Protein AF-A0A8T4ALN4-F1 (afdb_monomer_lite)

Sequence (141 aa):
MSRRLFYSFATLIGFTIVANLQADDSGLAFSYSEQDPATAVVGIVPGLIIWAEIELAEHQGEGLYKGLAIDEANTQTMIFLAKEFEAKGKLLVENGDTDKALPQFLAAEAIARYAASMPHLLEDRVLGGEEHDESDEDHHK

Foldseek 3Di:
DDDDDDDPPPDDPDPPPPPPPPPDVPPDDQLVPDPHSLVVLLVCLVVLLVLLVVLLVVVVVVVLCPVVVVLSVLLVVLSVQLVVLSVVLVVCVVVVVNVVSSVSSSSSNVSSNCSNCSSVVSCCVPVVVVVPPPPPPDDDD

Secondary structure (DSSP, 8-state):
------------------------SS----GGGSSSHHHHHHHHHHHHHHHHHHHHHHHHHHTTTTT-HHHHHHHHHHHHHHHHHHHHHHHHHHTT-HHHHHHHHHHHHHHHHHHHHHHHHHHHHHTTTGGGSTTSS----

Structure (mmCIF, N/CA/C/O backbone):
data_AF-A0A8T4ALN4-F1
#
_entry.id   AF-A0A8T4ALN4-F1
#
loop_
_atom_site.group_PDB
_atom_site.id
_atom_site.type_symbol
_atom_site.label_atom_id
_atom_site.label_alt_id
_atom_site.label_comp_id
_atom_site.label_asym_id
_atom_site.label_entity_id
_atom_site.label_seq_id
_atom_site.pdbx_PDB_ins_code
_atom_site.Cartn_x
_atom_site.Cartn_y
_atom_site.Cartn_z
_atom_site.occupancy
_atom_site.B_iso_or_equiv
_atom_site.auth_seq_id
_atom_site.auth_comp_id
_atom_site.auth_asym_id
_atom_site.auth_atom_id
_atom_site.pdbx_PDB_model_num
ATOM 1 N N . MET A 1 1 ? 14.621 30.412 56.500 1.00 43.09 1 MET A N 1
ATOM 2 C CA . MET A 1 1 ? 14.559 30.811 55.077 1.00 43.09 1 MET A CA 1
ATOM 3 C C . MET A 1 1 ? 15.128 29.685 54.233 1.00 43.09 1 MET A C 1
ATOM 5 O O . MET A 1 1 ? 16.234 29.236 54.483 1.00 43.09 1 MET A O 1
ATOM 9 N N . SER A 1 2 ? 14.298 29.194 53.318 1.00 42.00 2 SER A N 1
ATOM 10 C CA . SER A 1 2 ? 14.497 28.039 52.442 1.00 42.00 2 SER A CA 1
ATOM 11 C C . SER A 1 2 ? 15.357 28.407 51.230 1.00 42.00 2 SER A C 1
ATOM 13 O O . SER A 1 2 ? 15.083 29.427 50.601 1.00 42.00 2 SER A O 1
ATOM 15 N N . ARG A 1 3 ? 16.335 27.573 50.858 1.00 47.69 3 ARG A N 1
ATOM 16 C CA . ARG A 1 3 ? 16.836 27.491 49.476 1.00 47.69 3 ARG A CA 1
ATOM 17 C C . ARG A 1 3 ? 17.006 26.023 49.105 1.00 47.69 3 ARG A C 1
ATOM 19 O O . ARG A 1 3 ? 17.934 25.351 49.538 1.00 47.69 3 ARG A O 1
ATOM 26 N N . ARG A 1 4 ? 16.009 25.543 48.365 1.00 48.91 4 ARG A N 1
ATOM 27 C CA . ARG A 1 4 ? 15.895 24.200 47.803 1.00 48.91 4 ARG A CA 1
ATOM 28 C C . ARG A 1 4 ? 16.899 24.053 46.657 1.00 48.91 4 ARG A C 1
ATOM 30 O O . ARG A 1 4 ? 16.920 24.887 45.756 1.00 48.91 4 ARG A O 1
ATOM 37 N N . LEU A 1 5 ? 17.701 22.995 46.714 1.00 48.81 5 LEU A N 1
ATOM 38 C CA . LEU A 1 5 ? 18.459 22.464 45.585 1.00 48.81 5 LEU A CA 1
ATOM 39 C C . LEU A 1 5 ? 17.455 21.850 44.604 1.00 48.81 5 LEU A C 1
ATOM 41 O O . LEU A 1 5 ? 16.805 20.856 44.924 1.00 48.81 5 LEU A O 1
ATOM 45 N N . PHE A 1 6 ? 17.290 22.471 43.439 1.00 50.28 6 PHE A N 1
ATOM 46 C CA . PHE A 1 6 ? 16.550 21.883 42.329 1.00 50.28 6 PHE A CA 1
ATOM 47 C C . PHE A 1 6 ? 17.496 20.949 41.573 1.00 50.28 6 PHE A C 1
ATOM 49 O O . PHE A 1 6 ? 18.357 21.397 40.822 1.00 50.28 6 PHE A O 1
ATOM 56 N N . TYR A 1 7 ? 17.346 19.649 41.810 1.00 47.78 7 TYR A N 1
ATOM 57 C CA . TYR A 1 7 ? 17.868 18.618 40.925 1.00 47.78 7 TYR A CA 1
ATOM 58 C C . TYR A 1 7 ? 16.923 18.510 39.728 1.00 47.78 7 TYR A C 1
ATOM 60 O O . TYR A 1 7 ? 15.806 18.013 39.859 1.00 47.78 7 TYR A O 1
ATOM 68 N N . SER A 1 8 ? 17.361 18.985 38.565 1.00 47.31 8 SER A N 1
ATOM 69 C CA . SER A 1 8 ? 16.698 18.687 37.297 1.00 47.31 8 SER A CA 1
ATOM 70 C C . SER A 1 8 ? 17.051 17.256 36.891 1.00 47.31 8 SER A C 1
ATOM 72 O O . SER A 1 8 ? 18.071 17.016 36.251 1.00 47.31 8 SER A O 1
ATOM 74 N N . PHE A 1 9 ? 16.216 16.298 37.291 1.00 42.72 9 PHE A N 1
ATOM 75 C CA . PHE A 1 9 ? 16.140 14.993 36.639 1.00 42.72 9 PHE A CA 1
ATOM 76 C C . PHE A 1 9 ? 15.468 15.217 35.279 1.00 42.72 9 PHE A C 1
ATOM 78 O O . PHE A 1 9 ? 14.248 15.341 35.198 1.00 42.72 9 PHE A O 1
ATOM 85 N N . ALA A 1 10 ? 16.266 15.347 34.218 1.00 49.34 10 ALA A N 1
ATOM 86 C CA . ALA A 1 10 ? 15.753 15.277 32.858 1.00 49.34 10 ALA A CA 1
ATOM 87 C C . ALA A 1 10 ? 15.393 13.816 32.578 1.00 49.34 10 ALA A C 1
ATOM 89 O O . ALA A 1 10 ? 16.255 12.942 32.487 1.00 49.34 10 ALA A O 1
ATOM 90 N N . THR A 1 11 ? 14.093 13.561 32.544 1.00 54.38 11 THR A N 1
ATOM 91 C CA . THR A 1 11 ? 13.483 12.266 32.297 1.00 54.38 11 THR A CA 1
ATOM 92 C C . THR A 1 11 ? 13.831 11.796 30.887 1.00 54.38 11 THR A C 1
ATOM 94 O O . THR A 1 11 ? 13.527 12.460 29.898 1.00 54.38 11 THR A O 1
ATOM 97 N N . LEU A 1 12 ? 14.479 10.635 30.829 1.00 44.09 12 LEU A N 1
ATOM 98 C CA . LEU A 1 12 ? 14.692 9.814 29.645 1.00 44.09 12 LEU A CA 1
ATOM 99 C C . LEU A 1 12 ? 13.314 9.507 29.025 1.00 44.09 12 LEU A C 1
ATOM 101 O O . LEU A 1 12 ? 12.547 8.729 29.590 1.00 44.09 12 LEU A O 1
ATOM 105 N N . ILE A 1 13 ? 12.961 10.141 27.905 1.00 56.56 13 ILE A N 1
ATOM 106 C CA . ILE A 1 13 ? 11.794 9.720 27.121 1.00 56.56 13 ILE A CA 1
ATOM 107 C C . ILE A 1 13 ? 12.267 8.578 26.230 1.00 56.56 13 ILE A C 1
ATOM 109 O O . ILE A 1 13 ? 13.077 8.766 25.323 1.00 56.56 13 ILE A O 1
ATOM 113 N N . GLY A 1 14 ? 11.799 7.381 26.577 1.00 43.38 14 GLY A N 1
ATOM 114 C CA . GLY A 1 14 ? 12.096 6.135 25.894 1.00 43.38 14 GLY A CA 1
ATOM 115 C C . GLY A 1 14 ? 11.629 6.163 24.446 1.00 43.38 14 GLY A C 1
ATOM 116 O O . GLY A 1 14 ? 10.435 6.183 24.164 1.00 43.38 14 GLY A O 1
ATOM 117 N N . PHE A 1 15 ? 12.596 6.104 23.539 1.00 50.03 15 PHE A N 1
ATOM 118 C CA . PHE A 1 15 ? 12.405 5.604 22.188 1.00 50.03 15 PHE A CA 1
ATOM 119 C C . PHE A 1 15 ? 12.782 4.119 22.203 1.00 50.03 15 PHE A C 1
ATOM 121 O O . PHE A 1 15 ? 13.914 3.742 21.922 1.00 50.03 15 PHE A O 1
ATOM 128 N N . THR A 1 16 ? 11.848 3.265 22.612 1.00 47.59 16 THR A N 1
ATOM 129 C CA . THR A 1 16 ? 11.998 1.807 22.503 1.00 47.59 16 THR A CA 1
ATOM 130 C C . THR A 1 16 ? 10.687 1.198 22.043 1.00 47.59 16 THR A C 1
ATOM 132 O O . THR A 1 16 ? 10.003 0.517 22.798 1.00 47.59 16 THR A O 1
ATOM 135 N N . ILE A 1 17 ? 10.352 1.446 20.781 1.00 47.44 17 ILE A N 1
ATOM 136 C CA . ILE A 1 17 ? 9.686 0.440 19.955 1.00 47.44 17 ILE A CA 1
ATOM 137 C C . ILE A 1 17 ? 10.504 0.349 18.668 1.00 47.44 17 ILE A C 1
ATOM 139 O O . ILE A 1 17 ? 10.065 0.718 17.588 1.00 47.44 17 ILE A O 1
ATOM 143 N N . VAL A 1 18 ? 11.751 -0.107 18.797 1.00 43.94 18 VAL A N 1
ATOM 144 C CA . VAL A 1 18 ? 12.321 -0.913 17.719 1.00 43.94 18 VAL A CA 1
ATOM 145 C C . VAL A 1 18 ? 11.769 -2.297 18.011 1.00 43.94 18 VAL A C 1
ATOM 147 O O . VAL A 1 18 ? 12.341 -3.058 18.791 1.00 43.94 18 VAL A O 1
ATOM 150 N N . ALA A 1 19 ? 10.555 -2.548 17.517 1.00 45.19 19 ALA A N 1
ATOM 151 C CA . ALA A 1 19 ? 10.064 -3.907 17.410 1.00 45.19 19 ALA A CA 1
ATOM 152 C C . ALA A 1 19 ? 11.168 -4.697 16.707 1.00 45.19 19 ALA A C 1
ATOM 154 O O . ALA A 1 19 ? 11.736 -4.216 15.727 1.00 45.19 19 ALA A O 1
ATOM 155 N N . ASN A 1 20 ? 11.531 -5.834 17.292 1.00 38.69 20 ASN A N 1
ATOM 156 C CA . ASN A 1 20 ? 12.510 -6.755 16.750 1.00 38.69 20 ASN A CA 1
ATOM 157 C C . ASN A 1 20 ? 12.153 -7.037 15.288 1.00 38.69 20 ASN A C 1
ATOM 159 O O . ASN A 1 20 ? 11.289 -7.862 15.009 1.00 38.69 20 ASN A O 1
ATOM 163 N N . LEU A 1 21 ? 12.817 -6.337 14.369 1.00 38.34 21 LEU A N 1
ATOM 164 C CA . LEU A 1 21 ? 12.867 -6.694 12.966 1.00 38.34 21 LEU A CA 1
ATOM 165 C C . LEU A 1 21 ? 13.784 -7.919 12.922 1.00 38.34 21 LEU A C 1
ATOM 167 O O . LEU A 1 21 ? 14.986 -7.825 12.684 1.00 38.34 21 LEU A O 1
ATOM 171 N N . GLN A 1 22 ? 13.240 -9.066 13.330 1.00 38.44 22 GLN A N 1
ATOM 172 C CA . GLN A 1 22 ? 13.867 -10.338 13.037 1.00 38.44 22 GLN A CA 1
ATOM 173 C C . GLN A 1 22 ? 13.768 -10.471 11.522 1.00 38.44 22 GLN A C 1
ATOM 175 O O . GLN A 1 22 ? 12.680 -10.654 10.986 1.00 38.44 22 GLN A O 1
ATOM 180 N N . ALA A 1 23 ? 14.904 -10.283 10.854 1.00 36.88 23 ALA A N 1
ATOM 181 C CA . ALA A 1 23 ? 15.132 -10.641 9.461 1.00 36.88 23 ALA A CA 1
ATOM 182 C C . ALA A 1 23 ? 15.126 -12.175 9.330 1.00 36.88 23 ALA A C 1
ATOM 184 O O . ALA A 1 23 ? 16.146 -12.792 9.038 1.00 36.88 23 ALA A O 1
ATOM 185 N N . ASP A 1 24 ? 14.000 -12.784 9.688 1.00 38.22 24 ASP A N 1
ATOM 186 C CA . ASP A 1 24 ? 13.649 -14.138 9.299 1.00 38.22 24 ASP A CA 1
ATOM 187 C C . ASP A 1 24 ? 12.839 -13.983 8.009 1.00 38.22 24 ASP A C 1
ATOM 189 O O . ASP A 1 24 ? 11.950 -13.131 7.950 1.00 38.22 24 ASP A O 1
ATOM 193 N N . ASP A 1 25 ? 13.145 -14.767 6.978 1.00 40.88 25 ASP A N 1
ATOM 194 C CA . ASP A 1 25 ? 12.484 -14.735 5.657 1.00 40.88 25 ASP A CA 1
ATOM 195 C C . ASP A 1 25 ? 10.954 -14.951 5.728 1.00 40.88 25 ASP A C 1
ATOM 197 O O . ASP A 1 25 ? 10.238 -14.869 4.729 1.00 40.88 25 ASP A O 1
ATOM 201 N N . SER A 1 26 ? 10.405 -15.197 6.920 1.00 47.25 26 SER A N 1
ATOM 202 C CA . SER A 1 26 ? 8.993 -15.005 7.209 1.00 47.25 26 SER A CA 1
ATOM 203 C C . SER A 1 26 ? 8.659 -13.509 7.238 1.00 47.25 26 SER A C 1
ATOM 205 O O . SER A 1 26 ? 8.761 -12.852 8.278 1.00 47.25 26 SER A O 1
ATOM 20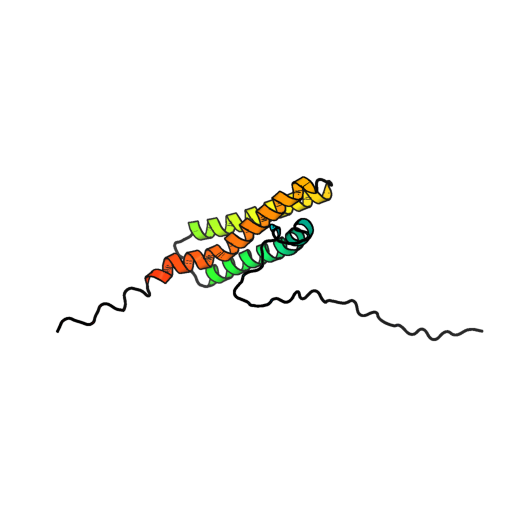7 N N . GLY A 1 27 ? 8.231 -12.965 6.097 1.00 63.38 27 GLY A N 1
ATOM 208 C CA . GLY A 1 27 ? 7.682 -11.610 6.023 1.00 63.38 27 GLY A CA 1
ATOM 209 C C . GLY A 1 27 ? 6.682 -11.328 7.155 1.00 63.38 27 GLY A C 1
ATOM 210 O O . GLY A 1 27 ? 5.981 -12.231 7.617 1.00 63.38 27 GLY A O 1
ATOM 211 N N . LEU A 1 28 ? 6.631 -10.070 7.615 1.00 70.88 28 LEU A N 1
ATOM 212 C CA . LEU A 1 28 ? 5.773 -9.617 8.721 1.00 70.88 28 LEU A CA 1
ATOM 213 C C . LEU A 1 28 ? 4.381 -10.262 8.649 1.00 70.88 28 LEU A C 1
ATOM 215 O O . LEU A 1 28 ? 3.726 -10.172 7.607 1.00 70.88 28 LEU A O 1
ATOM 219 N N . ALA A 1 29 ? 3.909 -10.865 9.743 1.00 84.69 29 ALA A N 1
ATOM 220 C CA . ALA A 1 29 ? 2.571 -11.452 9.802 1.00 84.69 29 ALA A CA 1
ATOM 221 C C . ALA A 1 29 ? 1.497 -10.420 9.412 1.00 84.69 29 ALA A C 1
ATOM 223 O O . ALA A 1 29 ? 1.667 -9.216 9.617 1.00 84.69 29 ALA A O 1
ATOM 224 N N . PHE A 1 30 ? 0.398 -10.881 8.812 1.00 90.25 30 PHE A N 1
ATOM 225 C CA . PHE A 1 30 ? -0.719 -9.998 8.478 1.00 90.25 30 PHE A CA 1
ATOM 226 C C . PHE A 1 30 ? -1.456 -9.554 9.740 1.00 90.25 30 PHE A C 1
ATOM 228 O O . PHE A 1 30 ? -1.743 -10.377 10.616 1.00 90.25 30 PHE A O 1
ATOM 235 N N . SER A 1 31 ? -1.886 -8.292 9.774 1.00 94.56 31 SER A N 1
ATOM 236 C CA . SER A 1 31 ? -2.527 -7.707 10.961 1.00 94.56 31 SER A CA 1
ATOM 237 C C . SER A 1 31 ? -3.804 -8.432 11.386 1.00 94.56 31 SER A C 1
ATOM 239 O O . SER A 1 31 ? -4.135 -8.443 12.566 1.00 94.56 31 SER A O 1
ATOM 241 N N . TYR A 1 32 ? -4.526 -9.082 10.462 1.00 92.31 32 TYR A N 1
ATOM 242 C CA . TYR A 1 32 ? -5.738 -9.844 10.803 1.00 92.31 32 TYR A CA 1
ATOM 243 C C . TYR A 1 32 ? -5.477 -11.027 11.750 1.00 92.31 32 TYR A C 1
ATOM 245 O O . TYR A 1 32 ? -6.420 -11.528 12.358 1.00 92.31 32 TYR A O 1
ATOM 253 N N . SER A 1 33 ? -4.230 -11.504 11.835 1.00 93.88 33 SER A N 1
ATOM 254 C CA . SER A 1 33 ? -3.840 -12.622 12.702 1.00 93.88 33 SER A CA 1
ATOM 255 C C . SER A 1 33 ? -3.395 -12.194 14.103 1.00 93.88 33 SER A C 1
ATOM 257 O O . SER A 1 33 ? -3.206 -13.049 14.967 1.00 93.88 33 SER A O 1
ATOM 259 N N . GLU A 1 34 ? -3.266 -10.888 14.342 1.00 93.75 34 GLU A N 1
ATOM 260 C CA . GLU A 1 34 ? -2.853 -10.338 15.630 1.00 93.75 34 GLU A CA 1
ATOM 261 C C . GLU A 1 34 ? -3.976 -10.398 16.673 1.00 93.75 34 GLU A C 1
ATOM 263 O O . GLU A 1 34 ? -5.162 -10.477 16.349 1.00 93.75 34 GLU A O 1
ATOM 268 N N . GLN A 1 35 ? -3.608 -10.315 17.957 1.00 93.88 35 GLN A N 1
ATOM 269 C CA . GLN A 1 35 ? -4.587 -10.279 19.052 1.00 93.88 35 GLN A CA 1
ATOM 270 C C . GLN A 1 35 ? -5.502 -9.045 18.976 1.00 93.88 35 GLN A C 1
ATOM 272 O O . GLN A 1 35 ? -6.678 -9.125 19.334 1.00 93.88 35 GLN A O 1
ATOM 277 N N . ASP A 1 36 ? -4.961 -7.919 18.508 1.00 93.69 36 ASP A N 1
ATOM 278 C CA . ASP A 1 36 ? -5.699 -6.687 18.230 1.00 93.69 36 ASP A CA 1
ATOM 279 C C . ASP A 1 36 ? -5.412 -6.219 16.792 1.00 93.69 36 ASP A C 1
ATOM 281 O O . ASP A 1 36 ? -4.517 -5.393 16.565 1.00 93.69 36 ASP A O 1
ATOM 285 N N . PRO A 1 37 ? -6.165 -6.740 15.804 1.00 92.69 37 PRO A N 1
ATOM 286 C CA . PRO A 1 37 ? -5.965 -6.396 14.402 1.00 92.69 37 PRO A CA 1
ATOM 287 C C . PRO A 1 37 ? -6.144 -4.913 14.103 1.00 92.69 37 PRO A C 1
ATOM 289 O O . PRO A 1 37 ? -5.482 -4.393 13.210 1.00 92.69 37 PRO A O 1
ATOM 292 N N . ALA A 1 38 ? -7.033 -4.228 14.830 1.00 92.38 38 ALA A N 1
ATOM 293 C CA . ALA A 1 38 ? -7.330 -2.821 14.595 1.00 92.38 38 ALA A CA 1
ATOM 294 C C . ALA A 1 38 ? -6.141 -1.936 14.973 1.00 92.38 38 ALA A C 1
ATOM 296 O O . ALA A 1 38 ? -5.750 -1.068 14.193 1.00 92.38 38 ALA A O 1
ATOM 297 N N . THR A 1 39 ? -5.524 -2.192 16.126 1.00 94.06 39 THR A N 1
ATOM 298 C CA . THR A 1 39 ? -4.308 -1.477 16.528 1.00 94.06 39 THR A CA 1
ATOM 299 C C . THR A 1 39 ? -3.123 -1.842 15.632 1.00 94.06 39 THR A C 1
ATOM 301 O O . THR A 1 39 ? -2.391 -0.951 15.196 1.00 94.06 39 THR A O 1
ATOM 304 N N . ALA A 1 40 ? -2.946 -3.130 15.313 1.00 94.38 40 ALA A N 1
ATOM 305 C CA . ALA A 1 40 ? -1.836 -3.600 14.485 1.00 94.38 40 ALA A CA 1
ATOM 306 C C . ALA A 1 40 ? -1.854 -2.979 13.078 1.00 94.38 40 ALA A C 1
ATOM 308 O O . ALA A 1 40 ? -0.856 -2.398 12.641 1.00 94.38 40 ALA A O 1
ATOM 309 N N . VAL A 1 41 ? -3.006 -3.026 12.399 1.00 96.00 41 VAL A N 1
ATOM 310 C CA . VAL A 1 41 ? -3.111 -2.577 11.005 1.00 96.00 41 VAL A CA 1
ATOM 311 C C . VAL A 1 41 ? -2.899 -1.068 10.864 1.00 96.00 41 VAL A C 1
ATOM 313 O O . VAL A 1 41 ? -2.224 -0.615 9.942 1.00 96.00 41 VAL A O 1
ATOM 316 N N . VAL A 1 42 ? -3.407 -0.275 11.812 1.00 95.62 42 VAL A N 1
ATOM 317 C CA . VAL A 1 42 ? -3.225 1.185 11.818 1.00 95.62 42 VAL A CA 1
ATOM 318 C C . VAL A 1 42 ? -1.750 1.556 11.985 1.00 95.62 42 VAL A C 1
ATOM 320 O O . VAL A 1 42 ? -1.292 2.531 11.391 1.00 95.62 42 VAL A O 1
ATOM 323 N N . GLY A 1 43 ? -1.000 0.779 12.772 1.00 93.75 43 GLY A N 1
ATOM 324 C CA . GLY A 1 43 ? 0.423 1.014 13.006 1.00 93.75 43 GLY A CA 1
ATOM 325 C C . GLY A 1 43 ? 1.322 0.640 11.825 1.00 93.75 43 GLY A C 1
ATOM 326 O O . GLY A 1 43 ? 2.331 1.309 11.603 1.00 93.75 43 GLY A O 1
ATOM 327 N N . ILE A 1 44 ? 0.975 -0.405 11.065 1.00 96.00 44 ILE A N 1
ATOM 328 C CA . ILE A 1 44 ? 1.868 -0.979 10.044 1.00 96.00 44 ILE A CA 1
ATOM 329 C C . ILE A 1 44 ? 1.666 -0.399 8.638 1.00 96.00 44 ILE A C 1
ATOM 331 O O . ILE A 1 44 ? 2.637 -0.255 7.894 1.00 96.00 44 ILE A O 1
ATOM 335 N N . VAL A 1 45 ? 0.433 -0.028 8.267 1.00 97.81 45 VAL A N 1
ATOM 336 C CA . VAL A 1 45 ? 0.096 0.449 6.911 1.00 97.81 45 VAL A CA 1
ATOM 337 C C . VAL A 1 45 ? 0.974 1.615 6.429 1.00 97.81 45 VAL A C 1
ATOM 339 O O . VAL A 1 45 ? 1.457 1.525 5.299 1.00 97.81 45 VAL A O 1
ATOM 342 N N . PRO A 1 46 ? 1.265 2.663 7.232 1.00 97.69 46 PRO A N 1
ATOM 343 C CA . PRO A 1 46 ? 2.151 3.740 6.787 1.00 97.69 46 PRO A CA 1
ATOM 344 C C . PRO A 1 46 ? 3.541 3.233 6.377 1.00 97.69 46 PRO A C 1
ATOM 346 O O . PRO A 1 46 ? 4.089 3.669 5.368 1.00 97.69 46 PRO A O 1
ATOM 349 N N . GLY A 1 47 ? 4.099 2.288 7.143 1.00 95.88 47 GLY A N 1
ATOM 350 C CA . GLY A 1 47 ? 5.405 1.692 6.862 1.00 95.88 47 GLY A CA 1
ATOM 351 C C . GLY A 1 47 ? 5.399 0.836 5.597 1.00 95.88 47 GLY A C 1
ATOM 352 O O . GLY A 1 47 ? 6.329 0.924 4.805 1.00 95.88 47 GLY A O 1
ATOM 353 N N . LEU A 1 48 ? 4.331 0.067 5.367 1.00 97.25 48 LEU A N 1
ATOM 354 C CA . LEU A 1 48 ? 4.177 -0.746 4.154 1.00 97.25 48 LEU A CA 1
ATOM 355 C C . LEU A 1 48 ? 4.042 0.108 2.890 1.00 97.25 48 LEU A C 1
ATOM 357 O O . LEU A 1 48 ? 4.599 -0.246 1.857 1.00 97.25 48 LEU A O 1
ATOM 361 N N . ILE A 1 49 ? 3.326 1.234 2.964 1.00 98.44 49 ILE A N 1
ATOM 362 C CA . ILE A 1 49 ? 3.219 2.174 1.840 1.00 98.44 49 ILE A CA 1
ATOM 363 C C . ILE A 1 49 ? 4.596 2.759 1.511 1.00 98.44 49 ILE A C 1
ATOM 365 O O . ILE A 1 49 ? 4.978 2.763 0.345 1.00 98.44 49 ILE A O 1
ATOM 369 N N . ILE A 1 50 ? 5.346 3.202 2.527 1.00 98.19 50 ILE A N 1
ATOM 370 C CA . ILE A 1 50 ? 6.711 3.722 2.345 1.00 98.19 50 ILE A CA 1
ATOM 371 C C . ILE A 1 50 ? 7.619 2.651 1.738 1.00 98.19 50 ILE A C 1
ATOM 373 O O . ILE A 1 50 ? 8.388 2.943 0.828 1.00 98.19 50 ILE A O 1
ATOM 377 N N . TRP A 1 51 ? 7.523 1.411 2.215 1.00 97.06 51 TRP A N 1
ATOM 378 C CA . TRP A 1 51 ? 8.301 0.308 1.665 1.00 97.06 51 TRP A CA 1
ATOM 379 C C . TRP A 1 51 ? 7.977 0.072 0.186 1.00 97.06 51 TRP A C 1
ATOM 381 O O . TRP A 1 51 ? 8.891 0.061 -0.628 1.00 97.06 51 TRP A O 1
ATOM 391 N N . ALA A 1 52 ? 6.698 0.008 -0.193 1.00 98.25 52 ALA A N 1
ATOM 392 C CA . ALA A 1 52 ? 6.304 -0.143 -1.594 1.00 98.25 52 ALA A CA 1
ATOM 393 C C . ALA A 1 52 ? 6.813 1.001 -2.494 1.00 98.25 52 ALA A C 1
ATOM 395 O O . ALA A 1 52 ? 7.167 0.772 -3.649 1.00 98.25 52 ALA A O 1
ATOM 396 N N . GLU A 1 53 ? 6.867 2.235 -1.982 1.00 98.62 53 GLU A N 1
ATOM 397 C CA . GLU A 1 53 ? 7.460 3.371 -2.701 1.00 98.62 53 GLU A CA 1
ATOM 398 C C . GLU A 1 53 ? 8.969 3.224 -2.899 1.00 98.62 53 GLU A C 1
ATOM 400 O O . GLU A 1 53 ? 9.472 3.564 -3.970 1.00 98.62 53 GLU A O 1
ATOM 405 N N . ILE A 1 54 ? 9.679 2.727 -1.883 1.00 98.25 54 ILE A N 1
ATOM 406 C CA . ILE A 1 54 ? 11.120 2.464 -1.951 1.00 98.25 54 ILE A CA 1
ATOM 407 C C . ILE A 1 54 ? 11.401 1.363 -2.975 1.00 98.25 54 ILE A C 1
ATOM 409 O O . ILE A 1 54 ? 12.207 1.593 -3.870 1.00 98.25 54 ILE A O 1
ATOM 413 N N . GLU A 1 55 ? 10.683 0.240 -2.904 1.00 98.12 55 GLU A N 1
ATOM 414 C CA . GLU A 1 55 ? 10.831 -0.883 -3.840 1.00 98.12 55 GLU A CA 1
ATOM 415 C C . GLU A 1 55 ? 10.606 -0.446 -5.289 1.00 98.12 55 GLU A C 1
ATOM 417 O O . GLU A 1 55 ? 11.401 -0.741 -6.181 1.00 98.12 55 GLU A O 1
ATOM 422 N N . LEU A 1 56 ? 9.547 0.330 -5.542 1.00 98.25 56 LEU A N 1
ATOM 423 C CA . LEU A 1 56 ? 9.307 0.887 -6.870 1.00 98.25 56 LEU A CA 1
ATOM 424 C C . LEU A 1 56 ? 10.473 1.776 -7.332 1.00 98.25 56 LEU A C 1
ATOM 426 O O . LEU A 1 56 ? 10.920 1.643 -8.471 1.00 98.25 56 LEU A O 1
ATOM 430 N N . ALA A 1 57 ? 10.943 2.688 -6.477 1.00 98.50 57 ALA A N 1
ATOM 431 C CA . ALA A 1 57 ? 11.994 3.641 -6.825 1.00 98.50 57 ALA A CA 1
ATOM 432 C C . ALA A 1 57 ? 13.351 2.963 -7.074 1.00 98.50 57 ALA A C 1
ATOM 434 O O . ALA A 1 57 ? 14.076 3.364 -7.987 1.00 98.50 57 ALA A O 1
ATOM 435 N N . GLU A 1 58 ? 13.681 1.939 -6.289 1.00 97.81 58 GLU A N 1
ATOM 436 C CA . GLU A 1 58 ? 14.884 1.121 -6.443 1.00 97.81 58 GLU A CA 1
ATOM 437 C C . GLU A 1 58 ? 14.906 0.444 -7.816 1.00 97.81 58 GLU A C 1
ATOM 439 O O . GLU A 1 58 ? 15.770 0.749 -8.641 1.00 97.81 58 GLU A O 1
ATOM 444 N N . HIS A 1 59 ? 13.870 -0.329 -8.141 1.00 97.38 59 HIS A N 1
ATOM 445 C CA . HIS A 1 59 ? 13.805 -1.072 -9.400 1.00 97.38 59 HIS A CA 1
ATOM 446 C C . HIS A 1 59 ? 13.596 -0.167 -10.632 1.00 97.38 59 HIS A C 1
ATOM 448 O O . HIS A 1 59 ? 13.993 -0.506 -11.752 1.00 97.38 59 HIS A O 1
ATOM 454 N N . GLN A 1 60 ? 13.012 1.029 -10.463 1.00 97.50 60 GLN A N 1
ATOM 455 C CA . GLN A 1 60 ? 13.054 2.080 -11.491 1.00 97.50 60 GLN A CA 1
ATOM 456 C C . GLN A 1 60 ? 14.497 2.525 -11.776 1.00 97.50 60 GLN A C 1
ATOM 458 O O . GLN A 1 60 ? 14.859 2.710 -12.941 1.00 97.50 60 GLN A O 1
ATOM 463 N N . GLY A 1 61 ? 15.318 2.688 -10.735 1.00 96.81 61 GLY A N 1
ATOM 464 C CA . GLY A 1 61 ? 16.732 3.050 -10.840 1.00 96.81 61 GLY A CA 1
ATOM 465 C C . GLY A 1 61 ? 17.595 1.964 -11.489 1.00 96.81 61 GLY A C 1
ATOM 466 O O . GLY A 1 61 ? 18.526 2.285 -12.228 1.00 96.81 61 GLY A O 1
ATOM 467 N N . GLU A 1 62 ? 17.246 0.698 -11.275 1.00 95.75 62 GLU A N 1
ATOM 468 C CA . GLU A 1 62 ? 17.902 -0.468 -11.886 1.00 95.75 62 GLU A CA 1
ATOM 469 C C . GLU A 1 62 ? 17.471 -0.712 -13.337 1.00 95.75 62 GLU A C 1
ATOM 471 O O . GLU A 1 62 ? 18.139 -1.413 -14.097 1.00 95.75 62 GLU A O 1
ATOM 476 N N . GLY A 1 63 ? 16.378 -0.075 -13.763 1.00 96.12 63 GLY A N 1
ATOM 477 C CA . GLY A 1 63 ? 15.873 -0.163 -15.127 1.00 96.12 63 GLY A CA 1
ATOM 478 C C . GLY A 1 63 ? 14.955 -1.356 -15.382 1.00 96.12 63 GLY A C 1
ATOM 479 O O . GLY A 1 63 ? 14.664 -1.619 -16.553 1.00 96.12 63 GLY A O 1
ATOM 480 N N . LEU A 1 64 ? 14.446 -2.017 -14.332 1.00 95.75 64 LEU A N 1
ATOM 481 C CA . LEU A 1 64 ? 13.508 -3.142 -14.435 1.00 95.75 64 LEU A CA 1
ATOM 482 C C . LEU A 1 64 ? 12.320 -2.809 -15.346 1.00 95.75 64 LEU A C 1
ATOM 484 O O . LEU A 1 64 ? 11.902 -3.614 -16.168 1.00 95.75 64 LEU A O 1
ATOM 488 N N . TYR A 1 65 ? 11.806 -1.582 -15.264 1.00 96.56 65 TYR A N 1
ATOM 489 C CA . TYR A 1 65 ? 10.614 -1.156 -16.000 1.00 96.56 65 TYR A CA 1
ATOM 490 C C . TYR A 1 65 ? 10.868 -0.721 -17.453 1.00 96.56 65 TYR A C 1
ATOM 492 O O . TYR A 1 65 ? 9.956 -0.242 -18.139 1.00 96.56 65 TYR A O 1
ATOM 500 N N . LYS A 1 66 ? 12.088 -0.875 -17.981 1.00 95.75 66 LYS A N 1
ATOM 501 C CA . LYS A 1 66 ? 12.408 -0.462 -19.353 1.00 95.75 66 LYS A CA 1
ATOM 502 C C . LYS A 1 66 ? 11.609 -1.281 -20.373 1.00 95.75 66 LYS A C 1
ATOM 504 O O . LYS A 1 66 ? 11.880 -2.449 -20.615 1.00 95.75 66 LYS A O 1
ATOM 509 N N . GLY A 1 67 ? 10.649 -0.629 -21.029 1.00 93.88 67 GLY A N 1
ATOM 510 C CA . GLY A 1 67 ? 9.730 -1.289 -21.966 1.00 93.88 67 GLY A CA 1
ATOM 511 C C . GLY A 1 67 ? 8.525 -1.963 -21.296 1.00 93.88 67 GLY A C 1
ATOM 512 O O . GLY A 1 67 ? 7.714 -2.566 -21.993 1.00 93.88 67 GLY A O 1
ATOM 513 N N . LEU A 1 68 ? 8.369 -1.806 -19.978 1.00 95.81 68 LEU A N 1
ATOM 514 C CA . LEU A 1 68 ? 7.334 -2.419 -19.137 1.00 95.81 68 LEU A CA 1
ATOM 515 C C . LEU A 1 68 ? 6.512 -1.349 -18.395 1.00 95.81 68 LEU A C 1
ATOM 517 O O . LEU A 1 68 ? 6.156 -1.491 -17.228 1.00 95.81 68 LEU A O 1
ATOM 521 N N . ALA A 1 69 ? 6.182 -0.256 -19.090 1.00 95.69 69 ALA A N 1
ATOM 522 C CA . ALA A 1 69 ? 5.496 0.902 -18.505 1.00 95.69 69 ALA A CA 1
ATOM 523 C C . ALA A 1 69 ? 4.119 0.571 -17.893 1.00 95.69 69 ALA A C 1
ATOM 525 O O . ALA A 1 69 ? 3.653 1.274 -17.001 1.00 95.69 69 ALA A O 1
ATOM 526 N N . ILE A 1 70 ? 3.451 -0.489 -18.366 1.00 97.25 70 ILE A N 1
ATOM 527 C CA . ILE A 1 70 ? 2.175 -0.943 -17.793 1.00 97.25 70 ILE A CA 1
ATOM 528 C C . ILE A 1 70 ? 2.395 -1.568 -16.412 1.00 97.25 70 ILE A C 1
ATOM 530 O O . ILE A 1 70 ? 1.619 -1.288 -15.502 1.00 97.25 70 ILE A O 1
ATOM 534 N N . ASP A 1 71 ? 3.438 -2.383 -16.237 1.00 97.56 71 ASP A N 1
ATOM 535 C CA . ASP A 1 71 ? 3.756 -2.973 -14.934 1.00 97.56 71 ASP A CA 1
ATOM 536 C C . ASP A 1 71 ? 4.138 -1.874 -13.927 1.00 97.56 71 ASP A C 1
ATOM 538 O O . ASP A 1 71 ? 3.633 -1.870 -12.806 1.00 97.56 71 ASP A O 1
ATOM 542 N N . GLU A 1 72 ? 4.914 -0.872 -14.359 1.00 98.25 72 GLU A N 1
ATOM 543 C CA . GLU A 1 72 ? 5.254 0.301 -13.538 1.00 98.25 72 GLU A CA 1
ATOM 544 C C . GLU A 1 72 ? 4.001 1.071 -13.094 1.00 98.25 72 GLU A C 1
ATOM 546 O O . GLU A 1 72 ? 3.805 1.348 -11.906 1.00 98.25 72 GLU A O 1
ATOM 551 N N . ALA A 1 73 ? 3.113 1.379 -14.045 1.00 98.38 73 ALA A N 1
ATOM 552 C CA . ALA A 1 73 ? 1.870 2.093 -13.778 1.00 98.38 73 ALA A CA 1
ATOM 553 C C . ALA A 1 73 ? 0.932 1.298 -12.856 1.00 98.38 73 ALA A C 1
ATOM 555 O O . ALA A 1 73 ? 0.236 1.888 -12.025 1.00 98.38 73 ALA A O 1
ATOM 556 N N . ASN A 1 74 ? 0.919 -0.033 -12.966 1.00 97.94 74 ASN A N 1
ATOM 557 C CA . ASN A 1 74 ? 0.150 -0.893 -12.071 1.00 97.94 74 ASN A CA 1
ATOM 558 C C . ASN A 1 74 ? 0.680 -0.797 -10.636 1.00 97.94 74 ASN A C 1
ATOM 560 O O . ASN A 1 74 ? -0.113 -0.562 -9.722 1.00 97.94 74 ASN A O 1
ATOM 564 N N . THR A 1 75 ? 1.997 -0.904 -10.429 1.00 98.06 75 THR A N 1
ATOM 565 C CA . THR A 1 75 ? 2.616 -0.755 -9.099 1.00 98.06 75 THR A CA 1
ATOM 566 C C . THR A 1 75 ? 2.316 0.621 -8.499 1.00 98.06 75 THR A C 1
ATOM 568 O O . THR A 1 75 ? 1.826 0.711 -7.372 1.00 98.06 75 THR A O 1
ATOM 571 N N . GLN A 1 76 ? 2.478 1.697 -9.278 1.00 98.75 76 GLN A N 1
ATOM 572 C CA . GLN A 1 76 ? 2.122 3.063 -8.863 1.00 98.75 76 GLN A CA 1
ATOM 573 C C . GLN A 1 76 ? 0.642 3.195 -8.478 1.00 98.75 76 GLN A C 1
ATOM 575 O O . GLN A 1 76 ? 0.307 3.809 -7.463 1.00 98.75 76 GLN A O 1
ATOM 580 N N . THR A 1 77 ? -0.252 2.595 -9.267 1.00 98.81 77 THR A N 1
ATOM 581 C CA . THR A 1 77 ? -1.696 2.609 -8.999 1.00 98.81 77 THR A CA 1
ATOM 582 C C . THR A 1 77 ? -2.022 1.893 -7.694 1.00 98.81 77 THR A C 1
ATOM 584 O O . THR A 1 77 ? -2.852 2.371 -6.924 1.00 98.81 77 THR A O 1
ATOM 587 N N . MET A 1 78 ? -1.361 0.775 -7.400 1.00 98.75 78 MET A N 1
ATOM 588 C CA . MET A 1 78 ? -1.571 0.051 -6.148 1.00 98.75 78 MET A CA 1
ATOM 589 C C . MET A 1 78 ? -1.082 0.852 -4.941 1.00 98.75 78 MET A C 1
ATOM 591 O O . MET A 1 78 ? -1.827 0.987 -3.973 1.00 98.75 78 MET A O 1
ATOM 595 N N . ILE A 1 79 ? 0.090 1.487 -5.022 1.00 98.81 79 ILE A N 1
ATOM 596 C CA . ILE A 1 79 ? 0.570 2.409 -3.977 1.00 98.81 79 ILE A CA 1
ATOM 597 C C . ILE A 1 79 ? -0.443 3.539 -3.746 1.00 98.81 79 ILE A C 1
ATOM 599 O O . ILE A 1 79 ? -0.790 3.848 -2.604 1.00 98.81 79 ILE A O 1
ATOM 603 N N . PHE A 1 80 ? -0.958 4.137 -4.824 1.00 98.81 80 PHE A N 1
ATOM 604 C CA . PHE A 1 80 ? -1.990 5.168 -4.738 1.00 98.81 80 PHE A CA 1
ATOM 605 C C . PHE A 1 80 ? -3.261 4.653 -4.043 1.00 98.81 80 PHE A C 1
ATOM 607 O O . PHE A 1 80 ? -3.750 5.285 -3.109 1.00 98.81 80 PHE A O 1
ATOM 614 N N . LEU A 1 81 ? -3.767 3.481 -4.433 1.00 98.88 81 LEU A N 1
ATOM 615 C CA . LEU A 1 81 ? -4.951 2.886 -3.810 1.00 98.88 81 LEU A CA 1
ATOM 616 C C . LEU A 1 81 ? -4.728 2.564 -2.328 1.00 98.88 81 LEU A C 1
ATOM 618 O O . LEU A 1 81 ? -5.620 2.818 -1.521 1.00 98.88 81 LEU A O 1
ATOM 622 N N . ALA A 1 82 ? -3.554 2.057 -1.943 1.00 98.88 82 ALA A N 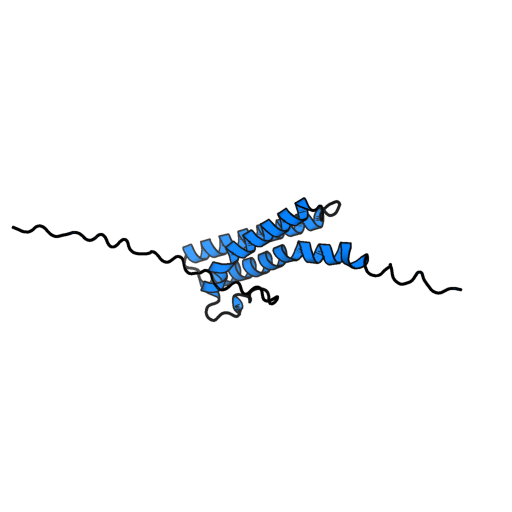1
ATOM 623 C CA . ALA A 1 82 ? -3.232 1.809 -0.539 1.00 98.88 82 ALA A CA 1
ATOM 624 C C . ALA A 1 82 ? -3.324 3.097 0.299 1.00 98.88 82 ALA A C 1
ATOM 626 O O . ALA A 1 82 ? -3.927 3.088 1.374 1.00 98.88 82 ALA A O 1
ATOM 627 N N . LYS A 1 83 ? -2.814 4.220 -0.225 1.00 98.88 83 LYS A N 1
ATOM 628 C CA . LYS A 1 83 ? -2.941 5.545 0.407 1.00 98.88 83 LYS A CA 1
ATOM 629 C C . LYS A 1 83 ? -4.393 6.007 0.517 1.00 98.88 83 LYS A C 1
ATOM 631 O O . LYS A 1 83 ? -4.792 6.499 1.568 1.00 98.88 83 LYS A O 1
ATOM 636 N N . GLU A 1 84 ? -5.196 5.825 -0.530 1.00 98.81 84 GLU A N 1
ATOM 637 C CA . GLU A 1 84 ? -6.623 6.179 -0.512 1.00 98.81 84 GLU A CA 1
ATOM 638 C C . GLU A 1 84 ? -7.395 5.380 0.551 1.00 98.81 84 GLU A C 1
ATOM 640 O O . GLU A 1 84 ? -8.193 5.939 1.310 1.00 98.81 84 GLU A O 1
ATOM 645 N N . PHE A 1 85 ? -7.133 4.075 0.659 1.00 98.88 85 PHE A N 1
ATOM 646 C CA . PHE A 1 85 ? -7.745 3.229 1.683 1.00 98.88 85 PHE A CA 1
ATOM 647 C C . PHE A 1 85 ? -7.291 3.608 3.097 1.00 98.88 85 PHE A C 1
ATOM 649 O O . PHE A 1 85 ? -8.127 3.683 4.000 1.00 98.88 85 PHE A O 1
ATOM 656 N N . GLU A 1 86 ? -6.006 3.908 3.293 1.00 98.75 86 GLU A N 1
ATOM 657 C CA . GLU A 1 86 ? -5.489 4.402 4.570 1.00 98.75 86 GLU A CA 1
ATOM 658 C C . GLU A 1 86 ? -6.159 5.730 4.968 1.00 98.75 86 GLU A C 1
ATOM 660 O O . GLU A 1 86 ? -6.665 5.864 6.085 1.00 98.75 86 GLU A O 1
ATOM 665 N N . ALA A 1 87 ? -6.222 6.698 4.049 1.00 98.75 87 ALA A N 1
ATOM 666 C CA . ALA A 1 87 ? -6.848 7.997 4.280 1.00 98.75 87 ALA A CA 1
ATOM 667 C C . ALA A 1 87 ? -8.337 7.860 4.627 1.00 98.75 87 ALA A C 1
ATOM 669 O O . ALA A 1 87 ? -8.827 8.482 5.572 1.00 98.75 87 ALA A O 1
ATOM 670 N N . LYS A 1 88 ? -9.059 6.988 3.916 1.00 98.69 88 LYS A N 1
ATOM 671 C CA . LYS A 1 88 ? -10.463 6.694 4.210 1.00 98.69 88 LYS A CA 1
ATOM 672 C C . LYS A 1 88 ? -10.640 6.003 5.563 1.00 98.69 88 LYS A C 1
ATOM 674 O O . LYS A 1 88 ? -11.586 6.322 6.281 1.00 98.69 88 LYS A O 1
ATOM 679 N N . GLY A 1 89 ? -9.739 5.089 5.928 1.00 98.25 89 GLY A N 1
ATOM 680 C CA . GLY A 1 89 ? -9.696 4.477 7.256 1.00 98.25 89 GLY A CA 1
ATOM 681 C C . GLY A 1 89 ? -9.529 5.524 8.358 1.00 98.25 89 GLY A C 1
ATOM 682 O O . GLY A 1 89 ? -10.326 5.552 9.295 1.00 98.25 89 GLY A O 1
ATOM 683 N N . LYS A 1 90 ? -8.564 6.442 8.204 1.00 98.25 90 LYS A N 1
ATOM 684 C CA . LYS A 1 90 ? -8.321 7.557 9.139 1.00 98.25 90 LYS A CA 1
ATOM 685 C C . LYS A 1 90 ? -9.557 8.445 9.300 1.00 98.25 90 LYS A C 1
ATOM 687 O O . LYS A 1 90 ? -9.988 8.676 10.426 1.00 98.25 90 LYS A O 1
ATOM 692 N N . LEU A 1 91 ? -10.191 8.844 8.196 1.00 98.62 91 LEU A N 1
ATOM 693 C CA . LEU A 1 91 ? -11.418 9.649 8.225 1.00 98.62 91 LEU A CA 1
ATOM 694 C C . LEU A 1 91 ? -12.569 8.943 8.965 1.00 98.62 91 LEU A C 1
ATOM 696 O O . LEU A 1 91 ? -13.333 9.575 9.691 1.00 98.62 91 LEU A O 1
ATOM 700 N N . LEU A 1 92 ? -12.719 7.628 8.792 1.00 98.31 92 LEU A N 1
ATOM 701 C CA . LEU A 1 92 ? -13.741 6.855 9.504 1.00 98.31 92 LEU A CA 1
ATOM 702 C C . LEU A 1 92 ? -13.454 6.789 11.010 1.00 98.31 92 LEU A C 1
ATOM 704 O O . LEU A 1 92 ? -14.383 6.940 11.800 1.00 98.31 92 LEU A O 1
ATOM 708 N N . VAL A 1 93 ? -12.188 6.64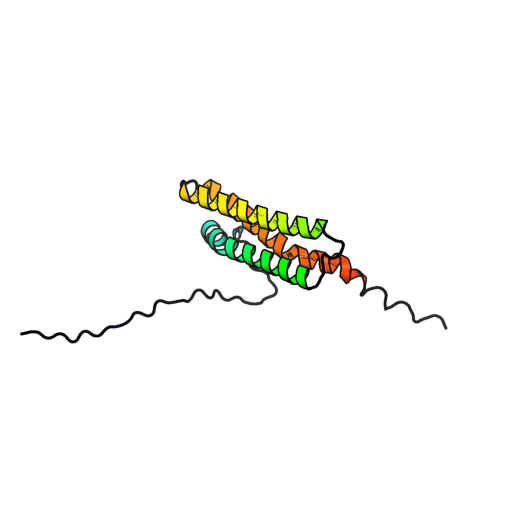0 11.417 1.00 96.81 93 VAL A N 1
ATOM 709 C CA . VAL A 1 93 ? -11.787 6.720 12.835 1.00 96.81 93 VAL A CA 1
ATOM 710 C C . VAL A 1 93 ? -12.108 8.095 13.419 1.00 96.81 93 VAL A C 1
ATOM 712 O O . VAL A 1 93 ? -12.698 8.170 14.495 1.00 96.81 93 VAL A O 1
ATOM 715 N N . GLU A 1 94 ? -11.784 9.174 12.705 1.00 97.44 94 GLU A N 1
ATOM 716 C CA . GLU A 1 94 ? -12.087 10.551 13.127 1.00 97.44 94 GLU A CA 1
ATOM 717 C C . GLU A 1 94 ? -13.593 10.787 13.324 1.00 97.44 94 GLU A C 1
ATOM 719 O O . GLU A 1 94 ? -13.994 11.509 14.236 1.00 97.44 94 GLU A O 1
ATOM 724 N N . ASN A 1 95 ? -14.431 10.125 12.523 1.00 97.88 95 ASN A N 1
ATOM 725 C CA . ASN A 1 95 ? -15.891 10.177 12.635 1.00 97.88 95 ASN A CA 1
ATOM 726 C C . ASN A 1 95 ? -16.476 9.216 13.691 1.00 97.88 95 ASN A C 1
ATOM 728 O O . ASN A 1 95 ? -17.693 9.182 13.873 1.00 97.88 95 ASN A O 1
ATOM 732 N N . GLY A 1 96 ? -15.646 8.424 14.378 1.00 96.88 96 GLY A N 1
ATOM 733 C CA . GLY A 1 96 ? -16.087 7.409 15.342 1.00 96.88 96 GLY A CA 1
ATOM 734 C C . GLY A 1 96 ? -16.655 6.130 14.711 1.00 96.88 96 GLY A C 1
ATOM 735 O O . GLY A 1 96 ? -17.176 5.273 15.420 1.00 96.88 96 GLY A O 1
ATOM 736 N N . ASP A 1 97 ? -16.533 5.968 13.393 1.00 97.25 97 ASP A N 1
ATOM 737 C CA . ASP A 1 97 ? -16.983 4.808 12.615 1.00 97.25 97 ASP A CA 1
ATOM 738 C C . ASP A 1 97 ? -15.913 3.687 12.606 1.00 97.25 97 ASP A C 1
ATOM 740 O O . ASP A 1 97 ? -15.502 3.193 11.550 1.00 97.25 97 ASP A O 1
ATOM 744 N N . THR A 1 98 ? -15.434 3.267 13.782 1.00 92.19 98 THR A N 1
ATOM 745 C CA . THR A 1 98 ? -14.288 2.339 13.910 1.00 92.19 98 THR A CA 1
ATOM 746 C C . THR A 1 98 ? -14.516 0.988 13.228 1.00 92.19 98 THR A C 1
ATOM 748 O O . THR A 1 98 ? -13.610 0.472 12.572 1.00 92.19 98 THR A O 1
ATOM 751 N N . ASP A 1 99 ? -15.738 0.454 13.281 1.00 93.81 99 ASP A N 1
ATOM 752 C CA . ASP A 1 99 ? -16.095 -0.822 12.640 1.00 93.81 99 ASP A CA 1
ATOM 753 C C . ASP A 1 99 ? -15.960 -0.764 11.111 1.00 93.81 99 ASP A C 1
ATOM 755 O O . ASP A 1 99 ? -15.641 -1.758 10.458 1.0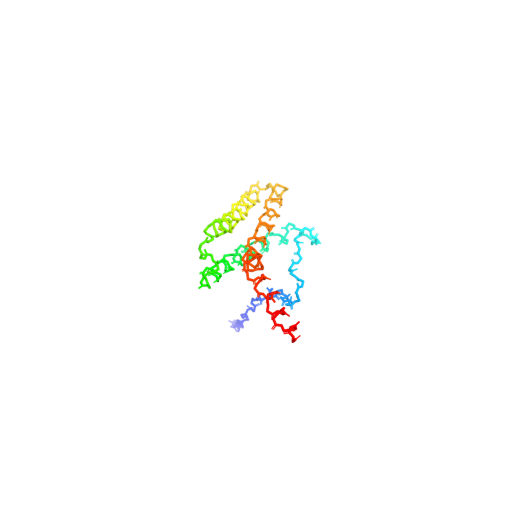0 93.81 99 ASP A O 1
ATOM 759 N N . LYS A 1 100 ? -16.180 0.418 10.520 1.00 97.38 100 LYS A N 1
ATOM 760 C CA . LYS A 1 100 ? -16.032 0.641 9.075 1.00 97.38 100 LYS A CA 1
ATOM 761 C C . LYS A 1 100 ? -14.590 0.959 8.694 1.00 97.38 100 LYS A C 1
ATOM 763 O O . LYS A 1 100 ? -14.214 0.734 7.544 1.00 97.38 100 LYS A O 1
ATOM 768 N N . ALA A 1 101 ? -13.800 1.493 9.624 1.00 97.75 101 ALA A N 1
ATOM 769 C CA . ALA A 1 101 ? -12.405 1.843 9.393 1.00 97.75 101 ALA A CA 1
ATOM 770 C C . ALA A 1 101 ? -11.523 0.601 9.214 1.00 97.75 101 ALA A C 1
ATOM 772 O O . ALA A 1 101 ? -10.713 0.560 8.289 1.00 97.75 101 ALA A O 1
ATOM 773 N N . LEU A 1 102 ? -11.723 -0.429 10.046 1.00 96.75 102 LEU A N 1
ATOM 774 C CA . LEU A 1 102 ? -10.929 -1.663 10.020 1.00 96.75 102 LEU A CA 1
ATOM 775 C C . LEU A 1 102 ? -10.799 -2.288 8.615 1.00 96.75 102 LEU A C 1
ATOM 777 O O . LEU A 1 102 ? -9.668 -2.486 8.168 1.00 96.75 102 LEU A O 1
ATOM 781 N N . PRO A 1 103 ? -11.886 -2.556 7.864 1.00 98.19 103 PRO A N 1
ATOM 782 C CA . PRO A 1 103 ? -11.752 -3.122 6.524 1.00 98.19 103 PRO A CA 1
ATOM 783 C C . PRO A 1 103 ? -11.040 -2.192 5.530 1.00 98.19 103 PRO A C 1
ATOM 785 O O . PRO A 1 103 ? -10.478 -2.692 4.560 1.00 98.19 103 PRO A O 1
ATOM 788 N N . GLN A 1 104 ? -11.026 -0.866 5.741 1.00 98.62 104 GLN A N 1
ATOM 789 C CA . GLN A 1 104 ? -10.230 0.031 4.890 1.00 98.62 104 GLN A CA 1
ATOM 790 C C . GLN A 1 104 ? -8.736 -0.140 5.165 1.00 98.62 104 GLN A C 1
ATOM 792 O O . GLN A 1 104 ? -7.960 -0.282 4.227 1.00 98.62 104 GLN A O 1
ATOM 797 N N . PHE A 1 105 ? -8.331 -0.203 6.434 1.00 98.50 105 PHE A N 1
ATOM 798 C CA . PHE A 1 105 ? -6.928 -0.425 6.772 1.00 98.50 105 PHE A CA 1
ATOM 799 C C . PHE A 1 105 ? -6.429 -1.810 6.343 1.00 98.50 105 PHE A C 1
ATOM 801 O O . PHE A 1 105 ? -5.325 -1.912 5.819 1.00 98.50 105 PHE A O 1
ATOM 808 N N . LEU A 1 106 ? -7.243 -2.862 6.479 1.00 98.19 106 LEU A N 1
ATOM 809 C CA . LEU A 1 106 ? -6.872 -4.200 5.994 1.00 98.19 106 LEU A CA 1
ATOM 810 C C . LEU A 1 106 ? -6.721 -4.238 4.464 1.00 98.19 106 LEU A C 1
ATOM 812 O O . LEU A 1 106 ? -5.817 -4.896 3.951 1.00 98.19 106 LEU A O 1
ATOM 816 N N . ALA A 1 107 ? -7.567 -3.507 3.729 1.00 98.62 107 ALA A N 1
ATOM 817 C CA . ALA A 1 107 ? -7.402 -3.350 2.285 1.00 98.62 107 ALA A CA 1
ATOM 818 C C . ALA A 1 107 ? -6.106 -2.595 1.944 1.00 98.62 107 ALA A C 1
ATOM 820 O O . ALA A 1 107 ? -5.373 -3.023 1.054 1.00 98.62 107 ALA A O 1
ATOM 821 N N . ALA A 1 108 ? -5.795 -1.519 2.674 1.00 98.75 108 ALA A N 1
ATOM 822 C CA . ALA A 1 108 ? -4.547 -0.780 2.505 1.00 98.75 108 ALA A CA 1
ATOM 823 C C . ALA A 1 108 ? -3.316 -1.666 2.758 1.00 98.75 108 ALA A C 1
ATOM 825 O O . ALA A 1 108 ? -2.391 -1.648 1.951 1.00 98.75 108 ALA A O 1
ATOM 826 N N . GLU A 1 109 ? -3.323 -2.481 3.820 1.00 98.44 109 GLU A N 1
ATOM 827 C CA . GLU A 1 109 ? -2.245 -3.432 4.122 1.00 98.44 109 GLU A CA 1
ATOM 828 C C . GLU A 1 109 ? -2.029 -4.420 2.972 1.00 98.44 109 GLU A C 1
ATOM 830 O O . GLU A 1 109 ? -0.904 -4.583 2.501 1.00 98.44 109 GLU A O 1
ATOM 835 N N . ALA A 1 110 ? -3.099 -5.074 2.513 1.00 98.06 110 ALA A N 1
ATOM 836 C CA . ALA A 1 110 ? -3.005 -6.076 1.457 1.00 98.06 110 ALA A CA 1
ATOM 837 C C . ALA A 1 110 ? -2.461 -5.475 0.152 1.00 98.06 110 ALA A C 1
ATOM 839 O O . ALA A 1 110 ? -1.570 -6.052 -0.470 1.00 98.06 110 ALA A O 1
ATOM 840 N N . ILE A 1 111 ? -2.965 -4.300 -0.237 1.00 98.56 111 ILE A N 1
ATOM 841 C CA . ILE A 1 111 ? -2.537 -3.615 -1.460 1.00 98.56 111 ILE A CA 1
ATOM 842 C C . ILE A 1 111 ? -1.086 -3.139 -1.337 1.00 98.56 111 ILE A C 1
ATOM 844 O O . ILE A 1 111 ? -0.322 -3.327 -2.277 1.00 98.56 111 ILE A O 1
ATOM 848 N N . ALA A 1 112 ? -0.685 -2.561 -0.200 1.00 98.44 112 ALA A N 1
ATOM 849 C CA . ALA A 1 112 ? 0.680 -2.077 -0.000 1.00 98.44 112 ALA A CA 1
ATOM 850 C C . ALA A 1 112 ? 1.704 -3.220 -0.018 1.00 98.44 112 ALA A C 1
ATOM 852 O O . ALA A 1 112 ? 2.725 -3.110 -0.689 1.00 98.44 112 ALA A O 1
ATOM 853 N N . ARG A 1 113 ? 1.406 -4.344 0.648 1.00 97.06 113 ARG A N 1
ATOM 854 C CA . ARG A 1 113 ? 2.254 -5.547 0.595 1.00 97.06 113 ARG A CA 1
ATOM 855 C C . ARG A 1 113 ? 2.399 -6.060 -0.828 1.00 97.06 113 ARG A C 1
ATOM 857 O O . ARG A 1 113 ? 3.509 -6.315 -1.271 1.00 97.06 113 ARG A O 1
ATOM 864 N N . TYR A 1 114 ? 1.286 -6.176 -1.549 1.00 96.81 114 TYR A N 1
ATOM 865 C CA . TYR A 1 114 ? 1.326 -6.641 -2.929 1.00 96.81 114 TYR A CA 1
ATOM 866 C C . TYR A 1 114 ? 2.112 -5.673 -3.824 1.00 96.81 114 TYR A C 1
ATOM 868 O O . TYR A 1 114 ? 2.951 -6.114 -4.597 1.00 96.81 114 TYR A O 1
ATOM 876 N N . ALA A 1 115 ? 1.918 -4.359 -3.670 1.00 98.19 115 ALA A N 1
ATOM 877 C CA . ALA A 1 115 ? 2.686 -3.349 -4.393 1.00 98.19 115 ALA A CA 1
ATOM 878 C C . ALA A 1 115 ? 4.196 -3.440 -4.116 1.00 98.19 115 ALA A C 1
ATOM 880 O O . ALA A 1 115 ? 4.972 -3.318 -5.057 1.00 98.19 115 ALA A O 1
ATOM 881 N N . ALA A 1 116 ? 4.603 -3.698 -2.869 1.00 97.06 116 ALA A N 1
ATOM 882 C CA . ALA A 1 116 ? 6.007 -3.902 -2.511 1.00 97.06 116 ALA A CA 1
ATOM 883 C C . ALA A 1 116 ? 6.598 -5.178 -3.134 1.00 97.06 116 ALA A C 1
ATOM 885 O O . ALA A 1 116 ? 7.752 -5.184 -3.527 1.00 97.06 116 ALA A O 1
ATOM 886 N N . SER A 1 117 ? 5.812 -6.249 -3.278 1.00 95.81 117 SER A N 1
ATOM 887 C CA . SER A 1 117 ? 6.287 -7.503 -3.886 1.00 95.81 117 SER A CA 1
ATOM 888 C C . SER A 1 117 ? 6.296 -7.499 -5.419 1.00 95.81 117 SER A C 1
ATOM 890 O O . SER A 1 117 ? 6.927 -8.359 -6.028 1.00 95.81 117 SER A O 1
ATOM 892 N N . MET A 1 118 ? 5.576 -6.579 -6.066 1.00 95.69 118 MET A N 1
ATOM 893 C CA . MET A 1 118 ? 5.418 -6.561 -7.526 1.00 95.69 118 MET A CA 1
ATOM 894 C C . MET A 1 118 ? 6.721 -6.420 -8.322 1.00 95.69 118 MET A C 1
ATOM 896 O O . MET A 1 118 ? 6.823 -7.106 -9.339 1.00 95.69 118 MET A O 1
ATOM 900 N N . PRO A 1 119 ? 7.695 -5.579 -7.922 1.00 95.44 119 PRO A N 1
ATOM 901 C CA . PRO A 1 119 ? 8.989 -5.532 -8.593 1.00 95.44 119 PRO A CA 1
ATOM 902 C C . PRO A 1 119 ? 9.682 -6.900 -8.606 1.00 95.44 119 PRO A C 1
ATOM 904 O O . PRO A 1 119 ? 10.013 -7.378 -9.681 1.00 95.44 119 PRO A O 1
ATOM 907 N N . HIS A 1 120 ? 9.746 -7.609 -7.479 1.00 94.12 120 HIS A N 1
ATOM 908 C CA . HIS A 1 120 ? 10.365 -8.940 -7.422 1.00 94.12 120 HIS A CA 1
ATOM 909 C C . HIS A 1 120 ? 9.620 -9.997 -8.243 1.00 94.12 120 HIS A C 1
ATOM 911 O O . HIS A 1 120 ? 10.223 -10.780 -8.969 1.00 94.12 120 HIS A O 1
ATOM 917 N N . LEU A 1 121 ? 8.282 -9.985 -8.215 1.00 93.31 121 LEU A N 1
ATOM 918 C CA . LEU A 1 121 ? 7.488 -10.864 -9.085 1.00 93.31 121 LEU A CA 1
ATOM 919 C C . LEU A 1 121 ? 7.737 -10.578 -10.572 1.00 93.31 121 LEU A C 1
ATOM 921 O O . LEU A 1 121 ? 7.592 -11.461 -11.422 1.00 93.31 121 LEU A O 1
ATOM 925 N N . LEU A 1 122 ? 8.056 -9.326 -10.901 1.00 94.06 122 LEU A N 1
ATOM 926 C CA . LEU A 1 122 ? 8.416 -8.925 -12.247 1.00 94.06 122 LEU A CA 1
ATOM 927 C C . LEU A 1 122 ? 9.835 -9.378 -12.601 1.00 94.06 122 LEU A C 1
ATOM 929 O O . LEU A 1 122 ? 10.012 -9.898 -13.699 1.00 94.06 122 LEU A O 1
ATOM 933 N N . GLU A 1 123 ? 10.803 -9.236 -11.695 1.00 92.19 123 GLU A N 1
ATOM 934 C CA . GLU A 1 123 ? 12.162 -9.773 -11.839 1.00 92.19 123 GLU A CA 1
ATOM 935 C C . GLU A 1 123 ? 12.131 -11.273 -12.130 1.00 92.19 123 GLU A C 1
ATOM 937 O O . GLU A 1 123 ? 12.652 -11.703 -13.157 1.00 92.19 123 GLU A O 1
ATOM 942 N N . ASP A 1 124 ? 11.413 -12.055 -11.322 1.00 92.38 124 ASP A N 1
ATOM 943 C CA . ASP A 1 124 ? 11.245 -13.498 -11.528 1.00 92.38 124 ASP A CA 1
ATOM 944 C C . ASP A 1 124 ? 10.674 -13.816 -12.918 1.00 92.38 124 ASP A C 1
ATOM 946 O O . ASP A 1 124 ? 11.092 -14.763 -13.586 1.00 92.38 124 ASP A O 1
ATOM 950 N N . ARG A 1 125 ? 9.718 -13.006 -13.390 1.00 89.44 125 ARG A N 1
ATOM 951 C CA . ARG A 1 125 ? 9.069 -13.192 -14.695 1.00 89.44 125 ARG A CA 1
ATOM 952 C C . ARG A 1 125 ? 9.998 -12.884 -15.867 1.00 89.44 125 ARG A C 1
ATOM 954 O O . ARG A 1 125 ? 9.852 -13.510 -16.916 1.00 89.44 125 ARG A O 1
ATOM 961 N N . VAL A 1 126 ? 10.860 -11.874 -15.742 1.00 89.00 126 VAL A N 1
ATOM 962 C CA . VAL A 1 126 ? 11.657 -11.345 -16.867 1.00 89.00 126 VAL A CA 1
ATOM 963 C C . VAL A 1 126 ? 13.105 -11.828 -16.866 1.00 89.00 126 VAL A C 1
ATOM 965 O O . VAL A 1 126 ? 13.678 -11.939 -17.942 1.00 89.00 126 VAL A O 1
ATOM 968 N N . LEU A 1 127 ? 13.667 -12.146 -15.697 1.00 82.31 127 LEU A N 1
ATOM 969 C CA . LEU A 1 127 ? 15.051 -12.595 -15.504 1.00 82.31 127 LEU A CA 1
ATOM 970 C C . LEU A 1 127 ? 15.132 -14.076 -15.110 1.00 82.31 127 LEU A C 1
ATOM 972 O O . LEU A 1 127 ? 16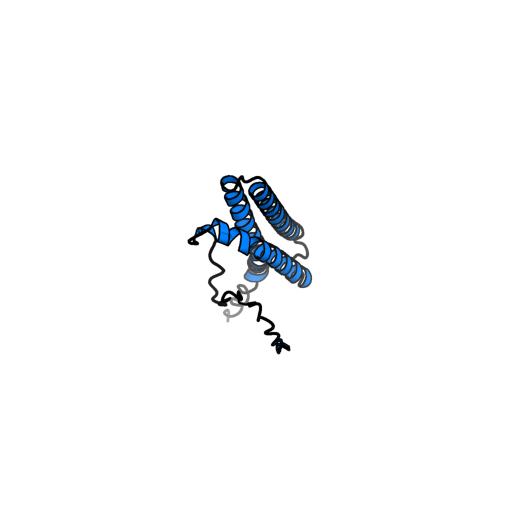.074 -14.760 -15.497 1.00 82.31 127 LEU A O 1
ATOM 976 N N . GLY A 1 128 ? 14.120 -14.615 -14.421 1.00 67.44 128 GLY A N 1
ATOM 977 C CA . GLY A 1 128 ? 14.099 -16.018 -13.977 1.00 67.44 128 GLY A CA 1
ATOM 978 C C . GLY A 1 128 ? 14.030 -17.061 -15.105 1.00 67.44 128 GLY A C 1
ATOM 979 O O . GLY A 1 128 ? 14.157 -18.256 -14.850 1.00 67.44 128 GLY A O 1
ATOM 980 N N . GLY A 1 129 ? 13.838 -16.632 -16.357 1.00 56.53 129 GLY A N 1
ATOM 981 C CA . GLY A 1 129 ? 13.916 -17.491 -17.542 1.00 56.53 129 GLY A CA 1
ATOM 982 C C . GLY A 1 129 ? 15.318 -17.621 -18.148 1.00 56.53 129 GLY A C 1
ATOM 983 O O . GL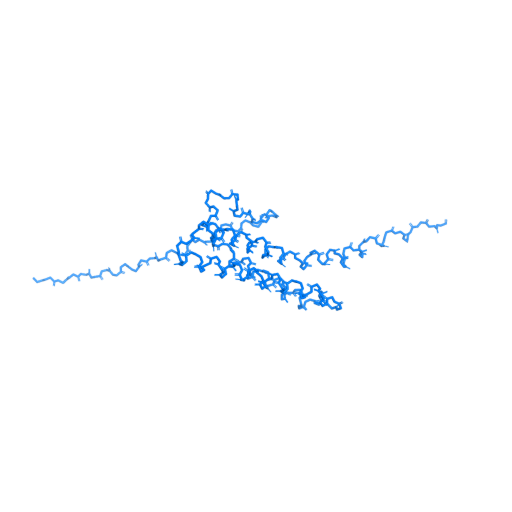Y A 1 129 ? 15.537 -18.540 -18.931 1.00 56.53 129 GLY A O 1
ATOM 984 N N . GLU A 1 130 ? 16.264 -16.739 -17.807 1.00 51.09 130 GLU A N 1
ATOM 985 C CA . GLU A 1 130 ? 17.607 -16.738 -18.410 1.00 51.09 130 GLU A CA 1
ATOM 986 C C . GLU A 1 130 ? 18.548 -17.783 -17.780 1.00 51.09 130 GLU A C 1
ATOM 988 O O . GLU A 1 130 ? 19.491 -18.225 -18.429 1.00 51.09 130 GLU A O 1
ATOM 993 N N . GLU A 1 131 ? 18.270 -18.267 -16.564 1.00 49.00 131 GLU A N 1
ATOM 994 C CA . GLU A 1 131 ? 19.114 -19.273 -15.894 1.00 49.00 131 GLU A CA 1
ATOM 995 C C . GLU A 1 131 ? 18.892 -20.719 -16.382 1.00 49.00 131 GLU A C 1
ATOM 997 O O . GLU A 1 131 ? 19.665 -21.612 -16.033 1.00 49.00 131 GLU A O 1
ATOM 1002 N N . HIS A 1 132 ? 17.858 -20.985 -17.190 1.00 45.06 132 HIS A N 1
ATOM 1003 C CA . HIS A 1 132 ? 17.494 -22.357 -17.573 1.00 45.06 132 HIS A CA 1
ATOM 1004 C C . HIS A 1 132 ? 18.028 -22.829 -18.938 1.00 45.06 132 HIS A C 1
ATOM 1006 O O . HIS A 1 132 ? 17.934 -24.025 -19.218 1.00 45.06 132 HIS A O 1
ATOM 1012 N N . ASP A 1 133 ? 18.627 -21.946 -19.746 1.00 47.16 133 ASP A N 1
ATOM 1013 C CA . ASP A 1 133 ? 19.075 -22.262 -21.118 1.00 47.16 133 ASP A CA 1
ATOM 1014 C C . ASP A 1 133 ? 20.591 -22.540 -21.255 1.00 47.16 133 ASP A C 1
ATOM 1016 O O . ASP A 1 133 ? 21.043 -22.947 -22.323 1.00 47.16 133 ASP A O 1
ATOM 1020 N N . GLU A 1 134 ? 21.402 -22.412 -20.195 1.00 49.78 134 GLU A N 1
ATOM 1021 C CA . GLU A 1 134 ? 22.862 -22.643 -20.285 1.00 49.78 134 GLU A CA 1
ATOM 1022 C C . GLU A 1 134 ? 23.317 -24.103 -20.040 1.00 49.78 134 GLU A C 1
ATOM 1024 O O . GLU A 1 134 ? 24.518 -24.370 -19.992 1.00 49.78 134 GLU A O 1
ATOM 1029 N N . SER A 1 135 ? 22.407 -25.081 -19.901 1.00 50.72 135 SER A N 1
ATOM 1030 C CA . SER A 1 135 ? 22.791 -26.470 -19.547 1.00 50.72 135 SER A CA 1
ATOM 1031 C C . SER A 1 135 ? 22.698 -27.535 -20.652 1.00 50.72 135 SER A C 1
ATOM 1033 O O . SER A 1 135 ? 23.128 -28.662 -20.412 1.00 50.72 135 SER A O 1
ATOM 1035 N N . ASP A 1 136 ? 22.246 -27.198 -21.867 1.00 49.28 136 ASP A N 1
ATOM 1036 C CA . ASP A 1 136 ? 22.009 -28.192 -22.937 1.00 49.28 136 ASP A CA 1
ATOM 1037 C C . ASP A 1 136 ? 22.992 -28.138 -24.133 1.00 49.28 136 ASP A C 1
ATOM 1039 O O . ASP A 1 136 ? 22.825 -28.873 -25.109 1.00 49.28 136 ASP A O 1
ATOM 1043 N N . GLU A 1 137 ? 24.075 -27.352 -24.066 1.00 48.59 137 GLU A N 1
ATOM 1044 C CA . GLU A 1 137 ? 25.142 -27.344 -25.089 1.00 48.59 137 GLU A CA 1
ATOM 1045 C C . GLU A 1 137 ? 26.398 -28.144 -24.692 1.00 48.59 137 GLU A C 1
ATOM 1047 O O . GLU A 1 137 ? 27.523 -27.687 -24.863 1.00 48.59 137 GLU A O 1
ATOM 1052 N N . ASP A 1 138 ? 26.263 -29.377 -24.203 1.00 51.03 138 ASP A N 1
ATOM 1053 C CA . ASP A 1 138 ? 27.392 -30.315 -24.268 1.00 51.03 138 ASP A CA 1
ATOM 1054 C C . ASP A 1 138 ? 26.900 -31.759 -24.186 1.00 51.03 138 ASP A C 1
ATOM 1056 O O . ASP A 1 138 ? 26.798 -32.280 -23.091 1.00 51.03 138 ASP A O 1
ATOM 1060 N N . HIS A 1 139 ? 26.559 -32.404 -25.314 1.00 47.19 139 HIS A N 1
ATOM 1061 C CA . HIS A 1 139 ? 26.685 -33.864 -25.528 1.00 47.19 139 HIS A CA 1
ATOM 1062 C C . HIS A 1 139 ? 26.205 -34.295 -26.927 1.00 47.19 139 HIS A C 1
ATOM 1064 O O . HIS A 1 139 ? 25.267 -35.073 -27.066 1.00 47.19 139 HIS A O 1
ATOM 1070 N N . HIS A 1 140 ? 26.922 -33.905 -27.982 1.00 42.84 140 HIS A N 1
ATOM 1071 C CA . HIS A 1 140 ? 26.991 -34.736 -29.190 1.00 42.84 140 HIS A CA 1
ATOM 1072 C C . HIS A 1 140 ? 28.423 -34.759 -29.733 1.00 42.84 140 HIS A C 1
ATOM 1074 O O . HIS A 1 140 ? 28.840 -33.907 -30.515 1.00 42.84 140 HIS A O 1
ATOM 1080 N N . LYS A 1 141 ? 29.177 -35.756 -29.255 1.00 46.94 141 LYS A N 1
ATOM 1081 C CA . LYS A 1 141 ? 30.347 -36.319 -29.939 1.00 46.94 141 LYS A CA 1
ATOM 1082 C C . LYS A 1 141 ? 29.898 -37.359 -30.956 1.00 46.94 141 LYS A C 1
ATOM 1084 O O . LYS A 1 141 ? 28.911 -38.067 -30.649 1.00 46.94 141 LYS A O 1
#

pLDDT: mean 81.93, std 22.57, range [36.88, 98.88]

Radius of gyration: 23.48 Å; chains: 1; bounding box: 47×67×85 Å